Protein AF-A0A1W9PQ58-F1 (afdb_monomer_lite)

Foldseek 3Di:
DDDDDDPDDDPVNVVVVCVVCVVVCVVPVVVVVLVVLVVLLVLLLVLLVVVVVVQLVCCVVPVDGDDPPPDPSVVSHQQWDWDTDDPQFATFIAGRCPRDVSSVCCCVVRVVSGGGDGSDDPDPPD

Structure (mmCIF, N/CA/C/O backbone):
data_AF-A0A1W9PQ58-F1
#
_entry.id   AF-A0A1W9PQ58-F1
#
loop_
_atom_site.group_PDB
_atom_site.id
_atom_site.type_symbol
_atom_site.label_atom_id
_atom_site.label_alt_id
_atom_site.label_comp_id
_atom_site.label_asym_id
_atom_site.label_entity_id
_atom_site.label_seq_id
_atom_site.pdbx_PDB_ins_code
_atom_site.Cartn_x
_atom_site.Cartn_y
_atom_site.Cartn_z
_atom_site.occupancy
_atom_site.B_iso_or_equiv
_atom_site.auth_seq_id
_atom_site.auth_comp_id
_atom_site.auth_asym_id
_atom_site.auth_atom_id
_atom_site.pdbx_PDB_model_num
ATOM 1 N N . MET A 1 1 ? -22.093 44.773 37.644 1.00 52.41 1 MET A N 1
ATOM 2 C CA . MET A 1 1 ? -21.317 43.745 36.914 1.00 52.41 1 MET A CA 1
ATOM 3 C C . MET A 1 1 ? -22.122 42.450 36.959 1.00 52.41 1 MET A C 1
ATOM 5 O O . MET A 1 1 ? -22.360 41.948 38.047 1.00 52.41 1 MET A O 1
ATOM 9 N N . LYS A 1 2 ? -22.674 41.997 35.825 1.00 68.38 2 LYS A N 1
ATOM 10 C CA . LYS A 1 2 ? -23.548 40.812 35.731 1.00 68.38 2 LYS A CA 1
ATOM 11 C C . LYS A 1 2 ? -22.672 39.554 35.810 1.00 68.38 2 LYS A C 1
ATOM 13 O O . LYS A 1 2 ? -21.834 39.357 34.933 1.00 68.38 2 LYS A O 1
ATOM 18 N N . GLY A 1 3 ? -22.828 38.753 36.865 1.00 64.25 3 GLY A N 1
ATOM 19 C CA . GLY A 1 3 ? -22.159 37.457 36.994 1.00 64.25 3 GLY A CA 1
ATOM 20 C C . GLY A 1 3 ? -22.592 36.522 35.864 1.00 64.25 3 GLY A C 1
ATOM 21 O O . GLY A 1 3 ? -23.777 36.447 35.543 1.00 64.25 3 GLY A O 1
ATOM 22 N N . ARG A 1 4 ? -21.627 35.870 35.211 1.00 71.69 4 ARG A N 1
ATOM 23 C CA . ARG A 1 4 ? -21.884 34.841 34.198 1.00 71.69 4 ARG A CA 1
ATOM 24 C C . ARG A 1 4 ? -22.224 33.535 34.912 1.00 71.69 4 ARG A C 1
ATOM 26 O O . ARG A 1 4 ? -21.366 32.973 35.585 1.00 71.69 4 ARG A O 1
ATOM 33 N N . GLU A 1 5 ? -23.450 33.058 34.732 1.00 66.62 5 GLU A N 1
ATOM 34 C CA . GLU A 1 5 ? -23.856 31.705 35.115 1.00 66.62 5 GLU A CA 1
ATOM 35 C C . GLU A 1 5 ? -23.033 30.701 34.293 1.00 66.62 5 GLU A C 1
ATOM 37 O O . GLU A 1 5 ? -23.089 30.685 33.061 1.00 66.62 5 GLU A O 1
ATOM 42 N N . SER A 1 6 ? -22.215 29.902 34.973 1.00 66.12 6 SER A N 1
ATOM 43 C CA . SER A 1 6 ? -21.463 28.807 34.361 1.00 66.12 6 SER A CA 1
ATOM 44 C C . SER A 1 6 ? -22.331 27.560 34.458 1.00 66.12 6 SER A C 1
ATOM 46 O O . SER A 1 6 ? -22.538 27.055 35.558 1.00 66.12 6 SER A O 1
ATOM 48 N N . SER A 1 7 ? -22.860 27.068 33.338 1.00 74.00 7 SER A N 1
ATOM 49 C CA . SER A 1 7 ? -23.559 25.781 33.329 1.00 74.00 7 SER A CA 1
ATOM 50 C C . SER A 1 7 ? -22.526 24.674 33.551 1.00 74.00 7 SER A C 1
ATOM 52 O O . SER A 1 7 ? -21.715 24.383 32.673 1.00 74.00 7 SER A O 1
ATOM 54 N N . ALA A 1 8 ? -22.489 24.133 34.767 1.00 72.44 8 ALA A N 1
ATOM 55 C CA . ALA A 1 8 ? -21.679 22.972 35.100 1.00 72.44 8 ALA A CA 1
ATOM 56 C C . ALA A 1 8 ? -22.423 21.706 34.656 1.00 72.44 8 ALA A C 1
ATOM 58 O O . ALA A 1 8 ? -23.591 21.515 34.995 1.00 72.44 8 ALA A O 1
ATOM 59 N N . PHE A 1 9 ? -21.739 20.859 33.888 1.00 73.69 9 PHE A N 1
ATOM 60 C CA . PHE A 1 9 ? -22.244 19.561 33.441 1.00 73.69 9 PHE A CA 1
ATOM 61 C C . PHE A 1 9 ? -22.531 18.668 34.659 1.00 73.69 9 PHE A C 1
ATOM 63 O O . PHE A 1 9 ? -21.739 18.643 35.607 1.00 73.69 9 PHE A O 1
ATOM 70 N N . SER A 1 10 ? -23.651 17.942 34.663 1.00 89.38 10 SER A N 1
ATOM 71 C CA . SER A 1 10 ? -23.988 17.076 35.796 1.00 89.38 10 SER A CA 1
ATOM 72 C C . SER A 1 10 ? -23.032 15.883 35.874 1.00 89.38 10 SER A C 1
ATOM 74 O O . SER A 1 10 ? -22.676 15.292 34.854 1.00 89.38 10 SER A 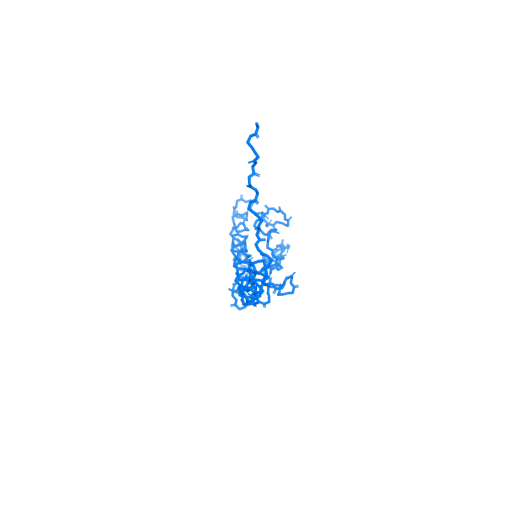O 1
ATOM 76 N N . MET A 1 11 ? -22.666 15.472 37.093 1.00 91.19 11 MET A N 1
ATOM 77 C CA . MET A 1 11 ? -21.847 14.271 37.325 1.00 91.19 11 MET A CA 1
ATOM 78 C C . MET A 1 11 ? -22.451 13.032 36.644 1.00 91.19 11 MET A C 1
ATOM 80 O O . MET A 1 11 ? -21.719 12.205 36.108 1.00 91.19 11 MET A O 1
ATOM 84 N N . ILE A 1 12 ? -23.785 12.921 36.606 1.00 92.06 12 ILE A N 1
ATOM 85 C CA . ILE A 1 12 ? -24.463 11.791 35.955 1.00 92.06 12 ILE A CA 1
ATOM 86 C C . ILE A 1 12 ? -24.354 11.835 34.427 1.00 92.06 12 ILE A C 1
ATOM 88 O O . ILE A 1 12 ? -24.241 10.795 33.784 1.00 92.06 12 ILE A O 1
ATOM 92 N N . GLU A 1 13 ? -24.340 13.032 33.847 1.00 92.19 13 GLU A N 1
ATOM 93 C CA . GLU A 1 13 ? -24.248 13.233 32.402 1.00 92.19 13 GLU A CA 1
ATOM 94 C C . GLU A 1 13 ? -22.841 12.882 31.907 1.00 92.19 13 GLU A C 1
ATOM 96 O O . GLU A 1 13 ? -22.679 12.218 30.885 1.00 92.19 13 GLU A O 1
ATOM 101 N N . LEU A 1 14 ? -21.822 13.208 32.707 1.00 91.19 14 LEU A N 1
ATOM 102 C CA . LEU A 1 14 ? -20.443 12.803 32.449 1.00 91.19 14 LEU A CA 1
ATOM 103 C C . LEU A 1 14 ? -20.278 11.275 32.478 1.00 91.19 14 LEU A C 1
ATOM 105 O O . LEU A 1 14 ? -19.649 10.708 31.586 1.00 91.19 14 LEU A O 1
ATOM 109 N N . ILE A 1 15 ? -20.866 10.603 33.474 1.00 93.12 15 ILE A N 1
ATOM 110 C CA . ILE A 1 15 ? -20.792 9.139 33.605 1.00 93.12 15 ILE A CA 1
ATOM 111 C C . ILE A 1 15 ? -21.517 8.449 32.442 1.00 93.12 15 ILE A C 1
ATOM 113 O O . ILE A 1 15 ? -21.003 7.488 31.870 1.00 93.12 15 ILE A O 1
ATOM 117 N N . PHE A 1 16 ? -22.688 8.946 32.044 1.00 94.38 16 PHE A N 1
ATOM 118 C CA . PHE A 1 16 ? -23.410 8.393 30.900 1.00 94.38 16 PHE A CA 1
ATOM 119 C C . PHE A 1 16 ? -22.610 8.537 29.595 1.00 94.38 16 PHE A C 1
ATOM 121 O O . PHE A 1 16 ? -22.508 7.583 28.821 1.00 94.38 16 PHE A O 1
ATOM 128 N N . MET A 1 17 ? -21.970 9.692 29.391 1.00 93.56 17 MET A N 1
ATOM 129 C CA . MET A 1 17 ? -21.163 9.965 28.202 1.00 93.56 17 MET A CA 1
ATOM 130 C C . MET A 1 17 ? -19.986 8.991 28.066 1.00 93.56 17 MET A C 1
ATOM 132 O O . MET A 1 17 ? -19.772 8.433 26.991 1.00 93.56 17 MET A O 1
ATOM 136 N N . ILE A 1 18 ? -19.241 8.739 29.149 1.00 94.94 18 ILE A N 1
ATOM 137 C CA . ILE A 1 18 ? -18.088 7.825 29.099 1.00 94.94 18 ILE A CA 1
ATOM 138 C C . ILE A 1 18 ? -18.511 6.370 28.875 1.00 94.94 18 ILE A C 1
ATOM 140 O O . ILE A 1 18 ? -17.816 5.643 28.169 1.00 94.94 18 ILE A O 1
ATOM 144 N N . ILE A 1 19 ? -19.658 5.947 29.418 1.00 96.06 19 ILE A N 1
ATOM 145 C CA . ILE A 1 19 ? -20.178 4.589 29.217 1.00 96.06 19 ILE A CA 1
ATOM 146 C C . ILE A 1 19 ? -20.596 4.406 27.757 1.00 96.06 19 ILE A C 1
ATOM 148 O O . ILE A 1 19 ? -20.205 3.428 27.119 1.00 96.06 19 ILE A O 1
ATOM 152 N N . MET A 1 20 ? -21.350 5.360 27.206 1.00 95.12 20 MET A N 1
ATOM 153 C CA . MET A 1 20 ? -21.794 5.294 25.815 1.00 95.12 20 MET A CA 1
ATOM 154 C C . MET A 1 20 ? -20.606 5.329 24.846 1.00 95.12 20 MET A C 1
ATOM 156 O O . MET A 1 20 ? -20.521 4.482 23.956 1.00 95.12 20 MET A O 1
ATOM 160 N N . LEU A 1 21 ? -19.659 6.255 25.042 1.00 95.88 21 LEU A N 1
ATOM 161 C CA . LEU A 1 21 ? -18.437 6.321 24.236 1.00 95.88 21 LEU A CA 1
ATOM 162 C C . LEU A 1 21 ? -17.602 5.043 24.372 1.00 95.88 21 LEU A C 1
ATOM 164 O O . LEU A 1 21 ? -17.059 4.578 23.374 1.00 95.88 21 LEU A O 1
ATOM 168 N N . GLY A 1 22 ? -17.549 4.437 25.561 1.00 96.00 22 GLY A N 1
ATOM 169 C CA . GLY A 1 22 ? -16.863 3.166 25.788 1.00 96.00 22 GLY A CA 1
ATOM 170 C C . GLY A 1 22 ? -17.437 2.021 24.949 1.00 96.00 22 GLY A C 1
ATOM 171 O O . GLY A 1 22 ? -16.686 1.304 24.288 1.00 96.00 22 GLY A O 1
ATOM 172 N N . ILE A 1 23 ? -18.765 1.883 24.911 1.00 95.94 23 ILE A N 1
ATOM 173 C CA . ILE A 1 23 ? -19.434 0.832 24.127 1.00 95.94 23 ILE A CA 1
ATOM 174 C C . ILE A 1 23 ? -19.273 1.092 22.625 1.00 95.94 23 ILE A C 1
ATOM 176 O O . ILE A 1 23 ? -18.929 0.179 21.874 1.00 95.94 23 ILE A O 1
ATOM 180 N N . LEU A 1 24 ? -19.481 2.333 22.175 1.00 96.00 24 LEU A N 1
ATOM 181 C CA . LEU A 1 24 ? -19.337 2.687 20.761 1.00 96.00 24 LEU A CA 1
ATOM 182 C C . LEU A 1 24 ? -17.901 2.478 20.265 1.00 96.00 24 LEU A C 1
ATOM 184 O O . LEU A 1 24 ? -17.701 1.932 19.179 1.00 96.00 24 LEU A O 1
ATOM 188 N N . ALA A 1 25 ? -16.903 2.861 21.065 1.00 94.56 25 ALA A N 1
ATOM 189 C CA . ALA A 1 25 ? -15.495 2.706 20.718 1.00 94.56 25 ALA A CA 1
ATOM 190 C C . ALA A 1 25 ? -15.103 1.232 20.543 1.00 94.56 25 ALA A C 1
ATOM 192 O O . ALA A 1 25 ? -14.395 0.907 19.590 1.00 94.56 25 ALA A O 1
ATOM 193 N N . ALA A 1 26 ? -15.611 0.334 21.395 1.00 95.12 26 ALA A N 1
ATOM 194 C CA . ALA A 1 26 ? -15.308 -1.096 21.319 1.00 95.12 26 ALA A CA 1
ATOM 195 C C . ALA A 1 26 ? -15.691 -1.720 19.964 1.00 95.12 26 ALA A C 1
ATOM 197 O O . ALA A 1 26 ? -14.966 -2.570 19.450 1.00 95.12 26 ALA A O 1
ATOM 198 N N . PHE A 1 27 ? -16.792 -1.273 19.353 1.00 92.06 27 PHE A N 1
ATOM 199 C CA . PHE A 1 27 ? -17.209 -1.744 18.028 1.00 92.06 27 PHE A CA 1
ATOM 200 C C . PHE A 1 27 ? -16.589 -0.945 16.877 1.00 92.06 27 PHE A C 1
ATOM 202 O O . PHE A 1 27 ? -16.294 -1.513 15.824 1.00 92.06 27 PHE A O 1
ATOM 209 N N . ALA A 1 28 ? -16.399 0.365 17.050 1.00 94.06 28 ALA A N 1
ATOM 210 C CA . ALA A 1 28 ? -15.927 1.245 15.984 1.00 94.06 28 ALA A CA 1
ATOM 211 C C . ALA A 1 28 ? -14.429 1.073 15.683 1.00 94.06 28 ALA A C 1
ATOM 213 O O . ALA A 1 28 ? -14.048 1.035 14.515 1.00 94.06 28 ALA A O 1
ATOM 214 N N . ILE A 1 29 ? -13.585 0.932 16.712 1.00 93.31 29 ILE A N 1
ATOM 215 C CA . ILE A 1 29 ? -12.124 0.820 16.563 1.00 93.31 29 ILE A CA 1
ATOM 216 C C . ILE A 1 29 ? -11.703 -0.347 15.651 1.00 93.31 29 ILE A C 1
ATOM 218 O O . ILE A 1 29 ? -10.965 -0.090 14.698 1.00 93.31 29 ILE A O 1
ATOM 222 N N . PRO A 1 30 ? -12.155 -1.603 15.861 1.00 91.88 30 PRO A N 1
ATOM 223 C CA . PRO A 1 30 ? -11.702 -2.718 15.029 1.00 91.88 30 PRO A CA 1
ATOM 224 C C . PRO A 1 30 ? -12.134 -2.564 13.568 1.00 91.88 30 PRO A C 1
ATOM 226 O O . PRO A 1 30 ? -11.352 -2.847 12.663 1.00 91.88 30 PRO A O 1
ATOM 229 N N . LYS A 1 31 ? -13.351 -2.058 13.321 1.00 91.38 31 LYS A N 1
ATOM 230 C CA . LYS A 1 31 ? -13.841 -1.847 11.953 1.00 91.38 31 LYS A CA 1
ATOM 231 C C . LYS A 1 31 ? -13.088 -0.733 11.231 1.00 91.38 31 LYS A C 1
ATOM 233 O O . LYS A 1 31 ? -12.717 -0.911 10.078 1.00 91.38 31 LYS A O 1
ATOM 238 N N . LEU A 1 32 ? -12.830 0.387 11.908 1.00 92.81 32 LEU A N 1
ATOM 239 C CA . LEU A 1 32 ? -12.068 1.497 11.332 1.00 92.81 32 LEU A CA 1
ATOM 240 C C . LEU A 1 32 ? -10.602 1.128 11.082 1.00 92.81 32 LEU A C 1
ATOM 242 O O . LEU A 1 32 ? -10.029 1.615 10.111 1.00 92.81 32 LEU A O 1
ATOM 246 N N . SER A 1 33 ? -10.008 0.270 11.920 1.00 92.19 33 SER A N 1
ATOM 247 C CA . SER A 1 33 ? -8.647 -0.227 11.691 1.00 92.19 33 SER A CA 1
ATOM 248 C C . SER A 1 33 ? -8.572 -1.046 10.408 1.00 92.19 33 SER A C 1
ATOM 250 O O . SER A 1 33 ? -7.789 -0.699 9.535 1.00 92.19 33 SER A O 1
ATOM 252 N N . ALA A 1 34 ? -9.449 -2.044 10.245 1.00 92.44 34 ALA A N 1
ATOM 253 C CA . ALA A 1 34 ? -9.465 -2.880 9.044 1.00 92.44 34 ALA A CA 1
ATOM 254 C C . ALA A 1 34 ? -9.666 -2.045 7.765 1.00 92.44 34 ALA A C 1
ATOM 256 O O . ALA A 1 34 ? -8.894 -2.154 6.822 1.00 92.44 34 ALA A O 1
ATOM 257 N N . THR A 1 35 ? -10.632 -1.116 7.762 1.00 93.94 35 THR A N 1
ATOM 258 C CA . THR A 1 35 ? -10.866 -0.241 6.598 1.00 93.94 35 THR A CA 1
ATOM 259 C C . THR A 1 35 ? -9.692 0.696 6.308 1.00 93.94 35 THR A C 1
ATOM 261 O O . THR A 1 35 ? -9.424 1.021 5.151 1.00 93.94 35 THR A O 1
ATOM 264 N N . ARG A 1 36 ? -8.981 1.160 7.342 1.00 93.88 36 ARG A N 1
ATOM 265 C CA . ARG A 1 36 ? -7.772 1.970 7.160 1.00 93.88 36 ARG A CA 1
ATOM 266 C C . ARG A 1 36 ? -6.649 1.144 6.538 1.00 93.88 36 ARG A C 1
ATOM 268 O O . ARG A 1 36 ? -5.980 1.652 5.641 1.00 93.88 36 ARG A O 1
ATOM 275 N N . ASP A 1 37 ? -6.459 -0.081 7.010 1.00 93.94 37 ASP A N 1
ATOM 276 C CA . ASP A 1 37 ? -5.439 -0.994 6.499 1.00 93.94 37 ASP A CA 1
ATOM 277 C C . ASP A 1 37 ? -5.713 -1.327 5.020 1.00 93.94 37 ASP A C 1
ATOM 279 O O . ASP A 1 37 ? -4.820 -1.163 4.186 1.00 93.94 37 ASP A O 1
ATOM 283 N N . ASP A 1 38 ? -6.968 -1.615 4.656 1.00 93.06 38 ASP A N 1
ATOM 284 C CA . ASP A 1 38 ? -7.392 -1.830 3.263 1.00 93.06 38 ASP A CA 1
ATOM 285 C C . ASP A 1 38 ? -7.117 -0.607 2.365 1.00 93.06 38 ASP A C 1
ATOM 287 O O . ASP A 1 38 ? -6.677 -0.733 1.215 1.00 93.06 38 ASP A O 1
ATOM 291 N N . ALA A 1 39 ? -7.355 0.606 2.878 1.00 94.56 39 ALA A N 1
ATOM 292 C CA . ALA A 1 39 ? -7.107 1.847 2.144 1.00 94.56 39 ALA A CA 1
ATOM 293 C C . ALA A 1 39 ? -5.606 2.121 1.947 1.00 94.56 39 ALA A C 1
ATOM 295 O O . ALA A 1 39 ? -5.188 2.575 0.874 1.00 94.56 39 ALA A O 1
ATOM 296 N N . MET A 1 40 ? -4.787 1.838 2.965 1.00 94.25 40 MET A N 1
ATOM 297 C CA . MET A 1 40 ? -3.328 1.935 2.881 1.00 94.25 40 MET A CA 1
ATOM 298 C C . MET A 1 40 ? -2.774 0.935 1.866 1.00 94.25 40 MET A C 1
ATOM 300 O O . MET A 1 40 ? -2.003 1.329 0.992 1.00 94.25 40 MET A O 1
ATOM 304 N N . LEU A 1 41 ? -3.238 -0.316 1.920 1.00 95.06 41 LEU A N 1
ATOM 305 C CA . LEU A 1 41 ? -2.874 -1.367 0.974 1.00 95.06 41 LEU A CA 1
ATOM 306 C C . LEU A 1 41 ? -3.247 -0.989 -0.465 1.00 95.06 41 LEU A C 1
ATOM 308 O O . LEU A 1 41 ? -2.416 -1.062 -1.367 1.00 95.06 41 LEU A O 1
ATOM 312 N N . SER A 1 42 ? -4.471 -0.499 -0.675 1.00 94.56 42 SER A N 1
ATOM 313 C CA . SER A 1 42 ? -4.935 -0.046 -1.992 1.00 94.56 42 SER A CA 1
ATOM 314 C C . SER A 1 42 ? -4.070 1.089 -2.542 1.00 94.56 42 SER A C 1
ATOM 316 O O . SER A 1 42 ? -3.686 1.070 -3.708 1.00 94.56 42 SER A O 1
ATOM 31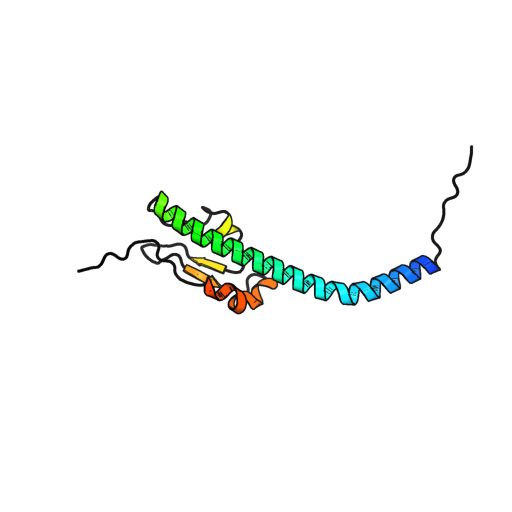8 N N . THR A 1 43 ? -3.723 2.069 -1.702 1.00 94.94 43 THR A N 1
ATOM 319 C CA . THR A 1 43 ? -2.857 3.193 -2.096 1.00 94.94 43 THR A CA 1
ATOM 320 C C . THR A 1 43 ? -1.458 2.713 -2.486 1.00 94.94 43 THR A C 1
ATOM 322 O O . THR A 1 43 ? -0.887 3.203 -3.458 1.00 94.94 43 THR A O 1
ATOM 325 N N . ASP A 1 44 ? -0.913 1.735 -1.763 1.00 95.12 44 ASP A N 1
ATOM 326 C CA . ASP A 1 44 ? 0.392 1.145 -2.064 1.00 95.12 44 ASP A CA 1
ATOM 327 C C . ASP A 1 44 ? 0.397 0.440 -3.430 1.00 95.12 44 ASP A C 1
ATOM 329 O O . ASP A 1 44 ? 1.295 0.660 -4.242 1.00 95.12 44 ASP A O 1
ATOM 333 N N . ILE A 1 45 ? -0.661 -0.322 -3.731 1.00 94.94 45 ILE A N 1
ATOM 334 C CA . ILE A 1 45 ? -0.868 -0.972 -5.035 1.00 94.94 45 ILE A CA 1
ATOM 335 C C . ILE A 1 45 ? -0.939 0.071 -6.161 1.00 94.94 45 ILE A C 1
ATOM 337 O O . ILE A 1 45 ? -0.288 -0.095 -7.193 1.00 94.94 45 ILE A O 1
ATOM 341 N N . TRP A 1 46 ? -1.666 1.174 -5.962 1.00 94.88 46 TRP A N 1
ATOM 342 C CA . TRP A 1 46 ? -1.738 2.273 -6.936 1.00 94.88 46 TRP A CA 1
ATOM 343 C C . TRP A 1 46 ? -0.384 2.955 -7.169 1.00 94.88 46 TRP A C 1
ATOM 345 O O . TRP A 1 46 ? -0.008 3.222 -8.316 1.00 94.88 46 TRP A O 1
ATOM 355 N N . ASN A 1 47 ? 0.379 3.198 -6.101 1.00 95.38 47 ASN A N 1
ATOM 356 C CA . ASN A 1 47 ? 1.735 3.737 -6.205 1.00 95.38 47 ASN A CA 1
ATOM 357 C C . ASN A 1 47 ? 2.661 2.773 -6.958 1.00 95.38 47 ASN A C 1
ATOM 359 O O . ASN A 1 47 ? 3.493 3.221 -7.746 1.00 95.38 47 ASN A O 1
ATOM 363 N N . MET A 1 48 ? 2.489 1.462 -6.764 1.00 94.94 48 MET A N 1
ATOM 364 C CA . MET A 1 48 ? 3.255 0.436 -7.470 1.00 94.94 48 MET A CA 1
ATOM 365 C C . MET A 1 48 ? 2.905 0.371 -8.963 1.00 94.94 48 MET A C 1
ATOM 367 O O . MET A 1 48 ? 3.807 0.298 -9.796 1.00 94.94 48 MET A O 1
ATOM 371 N N . ALA A 1 49 ? 1.624 0.463 -9.326 1.00 93.94 49 ALA A N 1
ATOM 372 C CA . ALA A 1 49 ? 1.203 0.549 -10.726 1.00 93.94 49 ALA A CA 1
ATOM 373 C C . ALA A 1 49 ? 1.810 1.785 -11.415 1.00 93.94 49 ALA A C 1
ATOM 375 O O . ALA A 1 49 ? 2.462 1.663 -12.451 1.00 93.94 49 ALA A O 1
ATOM 376 N N . THR A 1 50 ? 1.709 2.949 -10.766 1.00 95.38 50 THR A N 1
ATOM 377 C CA . THR A 1 50 ? 2.328 4.198 -11.245 1.00 95.38 50 THR A CA 1
ATOM 378 C C . THR A 1 50 ? 3.851 4.068 -11.351 1.00 95.38 50 THR A C 1
ATOM 380 O O . THR A 1 50 ? 4.457 4.524 -12.310 1.00 95.38 50 THR A O 1
ATOM 383 N N . CYS A 1 51 ? 4.493 3.397 -10.394 1.00 94.44 51 CYS A N 1
ATOM 384 C CA . CYS A 1 51 ? 5.930 3.130 -10.408 1.00 94.44 51 CYS A CA 1
ATOM 385 C C . CYS A 1 51 ? 6.369 2.309 -11.636 1.00 94.44 51 CYS A C 1
ATOM 387 O O . CYS A 1 51 ? 7.410 2.596 -12.228 1.00 94.44 51 CYS A O 1
ATOM 389 N N . ILE A 1 52 ? 5.581 1.309 -12.041 1.00 91.88 52 ILE A N 1
ATOM 390 C CA . ILE A 1 52 ? 5.857 0.508 -13.244 1.00 91.88 52 ILE A CA 1
ATOM 391 C C . ILE A 1 52 ? 5.718 1.371 -14.507 1.00 91.88 52 ILE A C 1
ATOM 393 O O . ILE A 1 52 ? 6.558 1.280 -15.406 1.00 91.88 52 ILE A O 1
ATOM 397 N N . GLU A 1 53 ? 4.698 2.229 -14.569 1.00 92.31 53 GLU A N 1
ATOM 398 C CA . GLU A 1 53 ? 4.511 3.186 -15.667 1.00 92.31 53 GLU A CA 1
ATOM 399 C C . GLU A 1 53 ? 5.662 4.197 -15.743 1.00 92.31 53 GLU A C 1
ATOM 401 O O . GLU A 1 53 ? 6.221 4.412 -16.820 1.00 92.31 53 GLU A O 1
ATOM 406 N N . ASP A 1 54 ? 6.088 4.742 -14.600 1.00 91.88 54 ASP A N 1
ATOM 407 C CA . ASP A 1 54 ? 7.247 5.629 -14.484 1.00 91.88 54 ASP A CA 1
ATOM 408 C C . ASP A 1 54 ? 8.522 4.933 -14.982 1.00 91.88 54 ASP A C 1
ATOM 410 O O . ASP A 1 54 ? 9.308 5.533 -15.715 1.00 91.88 54 ASP A O 1
ATOM 414 N N . ALA A 1 55 ? 8.727 3.656 -14.639 1.00 90.19 55 ALA A N 1
ATOM 415 C CA . ALA A 1 55 ? 9.877 2.879 -15.100 1.00 90.19 55 ALA A CA 1
ATOM 416 C C . ALA A 1 55 ? 9.869 2.675 -16.627 1.00 90.19 55 ALA A C 1
ATOM 418 O O . ALA A 1 55 ? 10.908 2.826 -17.279 1.00 90.19 55 ALA A O 1
ATOM 419 N N . ALA A 1 56 ? 8.702 2.392 -17.214 1.00 89.19 56 ALA A N 1
ATOM 420 C CA . ALA A 1 56 ? 8.539 2.265 -18.663 1.00 89.19 56 ALA A CA 1
ATOM 421 C C . ALA A 1 56 ? 8.758 3.608 -19.389 1.00 89.19 56 ALA A C 1
ATOM 423 O O . ALA A 1 56 ? 9.471 3.679 -20.398 1.00 89.19 56 ALA A O 1
ATOM 424 N N . ALA A 1 57 ? 8.186 4.691 -18.859 1.00 89.75 57 ALA A N 1
ATOM 425 C CA . ALA A 1 57 ? 8.359 6.044 -19.378 1.00 89.75 57 ALA A CA 1
ATOM 426 C C . ALA A 1 57 ? 9.824 6.500 -19.281 1.00 89.75 57 ALA A C 1
ATOM 428 O O . ALA A 1 57 ? 10.365 7.086 -20.218 1.00 89.75 57 ALA A O 1
ATOM 429 N N . TRP A 1 58 ? 10.508 6.175 -18.181 1.00 90.31 58 TRP A N 1
ATOM 430 C CA . TRP A 1 58 ? 11.921 6.495 -17.994 1.00 90.31 58 TRP A CA 1
ATOM 431 C C . TRP A 1 58 ? 12.803 5.807 -19.033 1.00 90.31 58 TRP A C 1
ATOM 433 O O . TRP A 1 58 ? 13.645 6.454 -19.661 1.00 90.31 58 TRP A O 1
ATOM 443 N N . TYR A 1 59 ? 12.568 4.513 -19.257 1.00 87.00 59 TYR A N 1
ATOM 444 C CA . TYR A 1 59 ? 13.325 3.738 -20.228 1.00 87.00 59 TYR A CA 1
ATOM 445 C C . TYR A 1 59 ? 13.111 4.241 -21.662 1.00 87.00 59 TYR A C 1
ATOM 447 O O . TYR A 1 59 ? 14.071 4.364 -22.421 1.00 87.00 59 TYR A O 1
ATOM 455 N N . THR A 1 60 ? 11.878 4.590 -22.035 1.00 87.38 60 THR A N 1
ATOM 456 C CA . THR A 1 60 ? 11.578 5.117 -23.379 1.00 87.38 60 THR A CA 1
ATOM 457 C C . THR A 1 60 ? 12.117 6.530 -23.599 1.00 87.38 60 THR A C 1
ATOM 459 O O . THR A 1 60 ? 12.585 6.832 -24.695 1.00 87.38 60 THR A O 1
ATOM 462 N N . ALA A 1 61 ? 12.118 7.382 -22.570 1.00 88.94 61 ALA A N 1
ATOM 463 C CA . ALA A 1 61 ? 12.600 8.758 -22.679 1.00 88.94 61 ALA A CA 1
ATOM 464 C C . ALA A 1 61 ? 14.133 8.885 -22.627 1.00 88.94 61 ALA A C 1
ATOM 466 O O . ALA A 1 61 ? 14.695 9.757 -23.288 1.00 88.94 61 ALA A O 1
ATOM 467 N N . ARG A 1 62 ? 14.818 8.055 -21.825 1.00 87.06 62 ARG A N 1
ATOM 468 C CA . ARG A 1 62 ? 16.271 8.173 -21.578 1.00 87.06 62 ARG A CA 1
ATOM 469 C C . ARG A 1 62 ? 17.106 7.022 -22.136 1.00 87.06 62 ARG A C 1
ATOM 471 O O . ARG A 1 62 ? 18.322 7.154 -22.224 1.00 87.06 62 ARG A O 1
ATOM 478 N N . GLY A 1 63 ? 16.494 5.890 -22.483 1.00 83.88 63 GLY A N 1
ATOM 479 C CA . GLY A 1 63 ? 17.204 4.678 -22.917 1.00 83.88 63 GLY A CA 1
ATOM 480 C C . GLY A 1 63 ? 17.965 3.951 -21.798 1.00 83.88 63 GLY A C 1
ATOM 481 O O . GLY A 1 63 ? 18.652 2.959 -22.059 1.00 83.88 63 GLY A O 1
ATOM 482 N N . THR A 1 64 ? 17.850 4.433 -20.560 1.00 84.56 64 THR A N 1
ATOM 483 C CA . THR A 1 64 ? 18.480 3.873 -19.361 1.00 84.56 64 THR A CA 1
ATOM 484 C C . THR A 1 64 ? 17.434 3.270 -18.440 1.00 84.56 64 THR A C 1
ATOM 486 O O . THR A 1 64 ? 16.290 3.717 -18.400 1.00 84.56 64 THR A O 1
ATOM 489 N N . ASP A 1 65 ? 17.843 2.282 -17.660 1.00 86.00 65 ASP A N 1
ATOM 490 C CA . ASP A 1 65 ? 17.011 1.682 -16.628 1.00 86.00 65 ASP A CA 1
ATOM 491 C C . ASP A 1 65 ? 16.752 2.674 -15.470 1.00 86.00 65 ASP A C 1
ATOM 493 O O . ASP A 1 65 ? 17.598 3.513 -15.152 1.00 86.0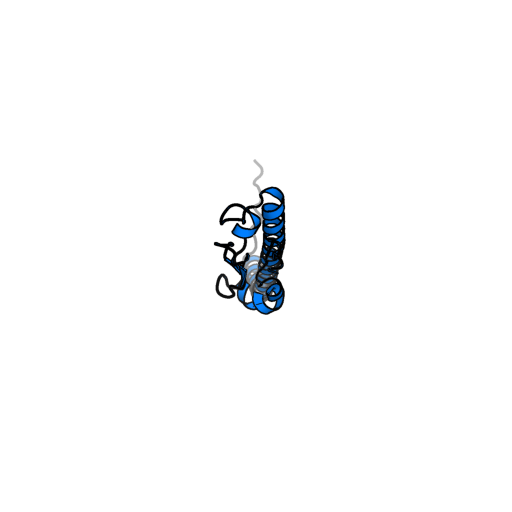0 65 ASP A O 1
ATOM 497 N N . LEU A 1 66 ? 15.564 2.601 -14.863 1.00 87.88 66 LEU A N 1
ATOM 498 C CA . LEU A 1 66 ? 15.216 3.384 -13.672 1.00 87.88 66 LEU A CA 1
ATOM 499 C C . LEU A 1 66 ? 16.085 2.927 -12.488 1.00 87.88 66 LEU A C 1
ATOM 501 O O . LEU A 1 66 ? 16.272 1.722 -12.311 1.00 87.88 66 LEU A O 1
ATOM 505 N N . SER A 1 67 ? 16.582 3.859 -11.672 1.00 87.69 67 SER A N 1
ATOM 506 C CA . SER A 1 67 ? 17.340 3.557 -10.453 1.00 87.69 67 SER A CA 1
ATOM 507 C C . SER A 1 67 ? 16.574 3.938 -9.184 1.00 87.69 67 SER A C 1
ATOM 509 O O . SER A 1 67 ? 15.581 4.670 -9.201 1.00 87.69 67 SER A O 1
ATOM 511 N N . ALA A 1 68 ? 17.045 3.422 -8.047 1.00 85.94 68 ALA A N 1
ATOM 512 C CA . ALA A 1 68 ? 16.473 3.735 -6.745 1.00 85.94 68 ALA A CA 1
ATOM 513 C C . ALA A 1 68 ? 16.522 5.246 -6.468 1.00 85.94 68 ALA A C 1
ATOM 515 O O . ALA A 1 68 ? 17.594 5.845 -6.447 1.00 85.94 68 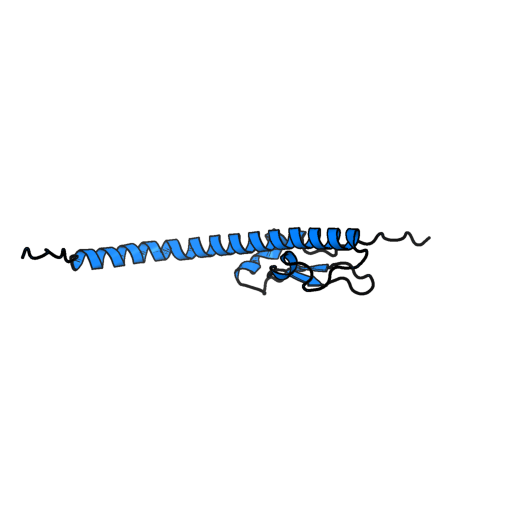ALA A O 1
ATOM 516 N N . GLY A 1 69 ? 15.354 5.844 -6.220 1.00 85.38 69 GLY A N 1
ATOM 517 C CA . GLY A 1 69 ? 15.210 7.269 -5.904 1.00 85.38 69 GLY A CA 1
ATOM 518 C C . GLY A 1 69 ? 14.820 8.166 -7.083 1.00 85.38 69 GLY A C 1
ATOM 519 O O . GLY A 1 69 ? 14.445 9.313 -6.846 1.00 85.38 69 GLY A O 1
ATOM 520 N N . ASP A 1 70 ? 14.823 7.653 -8.317 1.00 87.94 70 ASP A N 1
ATOM 521 C CA . ASP A 1 70 ? 14.456 8.440 -9.505 1.00 87.94 70 ASP A CA 1
ATOM 522 C C . ASP A 1 70 ? 12.946 8.712 -9.609 1.00 87.94 70 ASP A C 1
ATOM 524 O O . ASP A 1 70 ? 12.526 9.700 -10.215 1.00 87.94 70 ASP A O 1
ATOM 528 N N . SER A 1 71 ? 12.116 7.869 -8.993 1.00 89.44 71 SER A N 1
ATOM 529 C CA . SER A 1 71 ? 10.660 8.015 -8.978 1.00 89.44 71 SER A CA 1
ATOM 530 C C . SER A 1 71 ? 10.115 8.092 -7.552 1.00 89.44 71 SER A C 1
ATOM 532 O O . SER A 1 71 ? 10.413 7.286 -6.664 1.00 89.44 71 SER A O 1
ATOM 534 N N . LYS A 1 72 ? 9.259 9.093 -7.329 1.00 91.81 72 LYS A N 1
ATOM 535 C CA . LYS A 1 72 ? 8.574 9.286 -6.043 1.00 91.81 72 LYS A CA 1
ATOM 536 C C . LYS A 1 72 ? 7.587 8.153 -5.773 1.00 91.81 72 LYS A C 1
ATOM 538 O O . LYS A 1 72 ? 7.501 7.691 -4.640 1.00 91.81 72 LYS A O 1
ATOM 543 N N . SER A 1 73 ? 6.913 7.687 -6.824 1.00 91.69 73 SER A N 1
ATOM 544 C CA . SER A 1 73 ? 5.947 6.592 -6.793 1.00 91.69 73 SER A CA 1
ATOM 545 C C . SER A 1 73 ? 6.594 5.301 -6.289 1.00 91.69 73 SER A C 1
ATOM 547 O O . SER A 1 73 ? 6.097 4.718 -5.335 1.00 91.69 73 SER A O 1
ATOM 549 N N . CYS A 1 74 ? 7.763 4.909 -6.819 1.00 91.31 74 CYS A N 1
ATOM 550 C CA . CYS A 1 74 ? 8.456 3.690 -6.375 1.00 91.31 74 CYS A CA 1
ATOM 551 C C . CYS A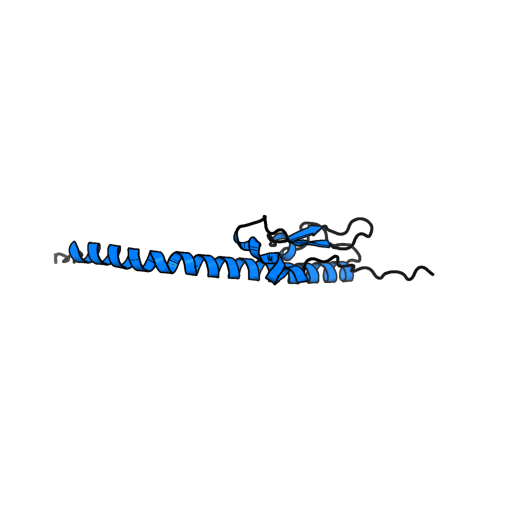 1 74 ? 8.996 3.785 -4.940 1.00 91.31 74 CYS A C 1
ATOM 553 O O . CYS A 1 74 ? 9.063 2.779 -4.244 1.00 91.31 74 CYS A O 1
ATOM 555 N N . ASN A 1 75 ? 9.384 4.977 -4.476 1.00 92.00 75 ASN A N 1
ATOM 556 C CA . ASN A 1 75 ? 9.883 5.169 -3.107 1.00 92.00 75 ASN A CA 1
ATOM 557 C C . ASN A 1 75 ? 8.751 5.188 -2.056 1.00 92.00 75 ASN A C 1
ATOM 559 O O . ASN A 1 75 ? 8.957 4.872 -0.880 1.00 92.00 75 ASN A O 1
ATOM 563 N N . ALA A 1 76 ? 7.540 5.566 -2.470 1.00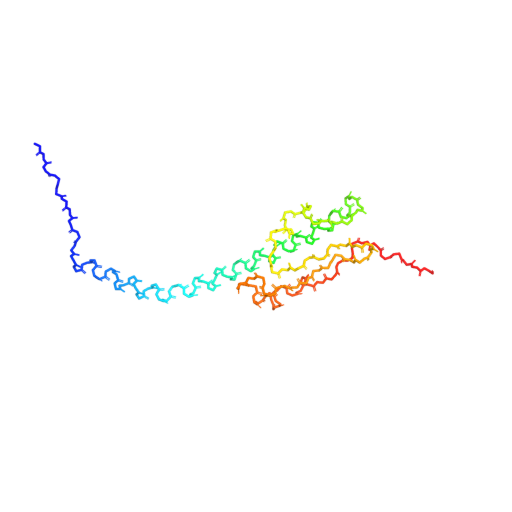 91.19 76 ALA A N 1
ATOM 564 C CA . ALA A 1 76 ? 6.368 5.565 -1.601 1.00 91.19 76 ALA A CA 1
ATOM 565 C C . ALA A 1 76 ? 5.875 4.146 -1.268 1.00 91.19 76 ALA A C 1
ATOM 567 O O . ALA A 1 76 ? 5.227 3.969 -0.238 1.00 91.19 76 ALA A O 1
ATOM 568 N N . VAL A 1 77 ? 6.212 3.159 -2.103 1.00 93.31 77 VAL A N 1
ATOM 569 C CA . VAL A 1 77 ? 5.776 1.768 -1.964 1.00 93.31 77 VAL A CA 1
ATOM 570 C C . VAL A 1 77 ? 6.438 1.082 -0.763 1.00 93.31 77 VAL A C 1
ATOM 572 O O . VAL A 1 77 ? 7.640 1.232 -0.522 1.00 93.31 77 VAL A O 1
ATOM 575 N N . LYS A 1 78 ? 5.648 0.322 0.004 1.00 92.19 78 LYS A N 1
ATOM 576 C CA . LYS A 1 78 ? 6.083 -0.449 1.180 1.00 92.19 78 LYS A CA 1
ATOM 577 C C . LYS A 1 78 ? 5.830 -1.943 1.041 1.00 92.19 78 LYS A C 1
ATOM 579 O O . LYS A 1 78 ? 6.676 -2.719 1.474 1.00 92.19 78 LYS A O 1
ATOM 584 N N . CYS A 1 79 ? 4.720 -2.355 0.430 1.00 94.44 79 CYS A N 1
ATOM 585 C CA . CYS A 1 79 ? 4.339 -3.765 0.343 1.00 94.44 79 CYS A CA 1
ATOM 586 C C . CYS A 1 79 ? 5.005 -4.509 -0.823 1.00 94.44 79 CYS A C 1
ATOM 588 O O . CYS A 1 79 ? 4.695 -5.678 -1.052 1.00 94.44 79 CYS A O 1
ATOM 590 N N . TYR A 1 80 ? 5.929 -3.871 -1.548 1.00 94.12 80 TYR A N 1
ATOM 591 C CA . TYR A 1 80 ? 6.691 -4.491 -2.627 1.00 94.12 80 TYR A CA 1
ATOM 592 C C . TYR A 1 80 ? 8.190 -4.230 -2.487 1.00 94.12 80 TYR A C 1
ATOM 594 O O . TYR A 1 80 ? 8.627 -3.133 -2.143 1.00 94.12 80 TYR A O 1
ATOM 602 N N . ASN A 1 81 ? 8.981 -5.240 -2.830 1.00 92.69 81 ASN A N 1
ATOM 603 C CA . ASN A 1 81 ? 10.413 -5.129 -3.038 1.00 92.69 81 ASN A CA 1
ATOM 604 C C . ASN A 1 81 ? 10.684 -4.902 -4.525 1.00 92.69 81 ASN A C 1
ATOM 606 O O . ASN A 1 81 ? 10.303 -5.713 -5.373 1.00 92.69 81 ASN A O 1
ATOM 610 N N . ILE A 1 82 ? 11.375 -3.807 -4.826 1.00 91.94 82 ILE A N 1
ATOM 611 C CA . ILE A 1 82 ? 11.742 -3.429 -6.187 1.00 91.94 82 ILE A CA 1
ATOM 612 C C . ILE A 1 82 ? 13.216 -3.751 -6.396 1.00 91.94 82 ILE A C 1
ATOM 614 O O . ILE A 1 82 ? 14.089 -3.218 -5.712 1.00 91.94 82 ILE A O 1
ATOM 618 N N . THR A 1 83 ? 13.495 -4.606 -7.373 1.00 90.75 83 THR A N 1
ATOM 619 C CA . THR A 1 83 ? 14.847 -4.846 -7.873 1.00 90.75 83 THR A CA 1
ATOM 620 C C . THR A 1 83 ? 14.998 -4.117 -9.197 1.00 90.75 83 THR A C 1
ATOM 622 O O . THR A 1 83 ? 14.421 -4.504 -10.217 1.00 90.75 83 THR A O 1
ATOM 625 N N . TYR A 1 84 ? 15.763 -3.031 -9.162 1.00 87.25 84 TYR A N 1
ATOM 626 C CA . TYR A 1 84 ? 16.073 -2.235 -10.341 1.00 87.25 84 TYR A CA 1
ATOM 627 C C . TYR A 1 84 ? 16.964 -3.028 -11.305 1.00 87.25 84 TYR A C 1
ATOM 629 O O . TYR A 1 84 ? 17.787 -3.848 -10.891 1.00 87.25 84 TYR A O 1
ATOM 637 N N . SER A 1 85 ? 16.772 -2.792 -12.602 1.00 81.38 85 SER A N 1
ATOM 638 C CA . SER A 1 85 ? 17.456 -3.531 -13.665 1.00 81.38 85 SER A CA 1
ATOM 639 C C . SER A 1 85 ? 18.967 -3.308 -13.596 1.00 81.38 85 SER A C 1
ATOM 641 O O . SER A 1 85 ? 19.458 -2.182 -13.674 1.00 81.38 85 SER A O 1
ATOM 643 N N . THR A 1 86 ? 19.716 -4.400 -13.442 1.00 68.44 86 THR A N 1
ATOM 644 C CA . THR A 1 86 ? 21.180 -4.408 -13.494 1.00 68.44 86 THR A CA 1
ATOM 645 C C . THR A 1 86 ? 21.616 -5.318 -14.634 1.00 68.44 86 THR A C 1
ATOM 647 O O . THR A 1 86 ? 21.232 -6.483 -14.709 1.00 68.44 86 THR A O 1
ATOM 650 N N . GLY A 1 87 ? 22.382 -4.774 -15.583 1.00 63.38 87 GLY A N 1
ATOM 651 C CA . GLY A 1 87 ? 23.067 -5.573 -16.606 1.00 63.38 87 GLY A CA 1
ATOM 652 C C . GLY A 1 87 ? 22.179 -6.431 -17.522 1.00 63.38 87 GLY A C 1
ATOM 653 O O . GLY A 1 87 ? 22.682 -7.388 -18.099 1.00 63.38 87 GLY A O 1
ATOM 654 N N . GLY A 1 88 ? 20.888 -6.113 -17.678 1.00 65.00 88 GLY A N 1
ATOM 655 C CA . GLY A 1 88 ? 19.957 -6.863 -18.535 1.00 65.00 88 GLY A CA 1
ATOM 656 C C . GLY A 1 88 ? 18.947 -7.745 -17.794 1.00 65.00 88 GLY A C 1
ATOM 657 O O . GLY A 1 88 ? 18.055 -8.291 -18.442 1.00 65.00 88 GLY A O 1
ATOM 658 N N . ALA A 1 89 ? 19.025 -7.847 -16.464 1.00 70.19 89 ALA A N 1
ATOM 659 C CA . ALA A 1 89 ? 17.922 -8.359 -15.653 1.00 70.19 89 ALA A CA 1
ATOM 660 C C . ALA A 1 89 ? 16.783 -7.324 -15.639 1.00 70.19 89 ALA A C 1
ATOM 662 O O . ALA A 1 89 ? 17.032 -6.160 -15.353 1.00 70.19 89 ALA A O 1
ATOM 663 N N . GLY A 1 90 ? 15.551 -7.710 -15.982 1.00 81.06 90 GLY A N 1
ATOM 664 C CA . GLY A 1 90 ? 14.415 -6.781 -16.031 1.00 81.06 90 GLY A CA 1
ATOM 665 C C . GLY A 1 90 ? 14.072 -6.157 -14.674 1.00 81.06 90 GLY A C 1
ATOM 666 O O . GLY A 1 90 ? 14.455 -6.667 -13.621 1.00 81.06 90 GLY A O 1
ATOM 667 N N . PHE A 1 91 ? 13.302 -5.070 -14.703 1.00 89.31 91 PHE A N 1
ATOM 668 C CA . PHE A 1 91 ? 12.744 -4.435 -13.511 1.00 89.31 91 PHE A CA 1
ATOM 669 C C . PHE A 1 91 ? 11.842 -5.434 -12.785 1.00 89.31 91 PHE A C 1
ATOM 671 O O . PHE A 1 91 ? 10.795 -5.811 -13.304 1.00 89.31 91 PHE A O 1
ATOM 678 N N . THR A 1 92 ? 12.267 -5.919 -11.622 1.00 91.19 92 THR A N 1
ATOM 679 C CA . THR A 1 92 ? 11.579 -7.013 -10.931 1.00 91.19 92 THR A CA 1
ATOM 680 C C . THR A 1 92 ? 10.865 -6.501 -9.701 1.00 91.19 92 THR A C 1
ATOM 682 O O . THR A 1 92 ? 11.464 -5.857 -8.843 1.00 91.19 92 THR A O 1
ATOM 685 N N . VAL A 1 93 ? 9.583 -6.824 -9.622 1.00 93.25 93 VAL A N 1
ATOM 686 C CA . VAL A 1 93 ? 8.710 -6.488 -8.506 1.00 93.25 93 VAL A CA 1
ATOM 687 C C . VAL A 1 93 ? 8.360 -7.784 -7.794 1.00 93.25 93 VAL A C 1
ATOM 689 O O . VAL A 1 93 ? 7.907 -8.736 -8.427 1.00 93.25 93 VAL A O 1
ATOM 692 N N . ALA A 1 94 ? 8.569 -7.825 -6.485 1.00 93.88 94 ALA A N 1
ATOM 693 C CA . ALA A 1 94 ? 8.145 -8.925 -5.630 1.00 93.88 94 ALA A CA 1
ATOM 694 C C . ALA A 1 94 ? 7.281 -8.378 -4.494 1.00 93.88 94 ALA A C 1
ATOM 696 O O . ALA A 1 94 ? 7.535 -7.279 -4.006 1.00 93.88 94 ALA A O 1
ATOM 697 N N . THR A 1 95 ? 6.275 -9.126 -4.055 1.00 94.62 95 THR A N 1
ATOM 698 C CA . THR A 1 95 ? 5.505 -8.769 -2.861 1.00 94.62 95 THR A CA 1
ATOM 699 C C . THR A 1 95 ? 6.372 -8.881 -1.603 1.00 94.62 95 THR A C 1
ATOM 701 O O . THR A 1 95 ? 7.272 -9.717 -1.504 1.00 94.62 95 THR A O 1
ATOM 704 N N . ASN A 1 96 ? 6.113 -8.016 -0.626 1.00 93.56 96 ASN A N 1
ATOM 705 C CA . ASN A 1 96 ? 6.726 -8.035 0.696 1.00 93.56 96 ASN A CA 1
ATOM 706 C C . ASN A 1 96 ? 5.623 -7.973 1.768 1.00 93.56 96 ASN A C 1
ATOM 708 O O . ASN A 1 96 ? 5.345 -6.900 2.312 1.00 93.56 96 ASN A O 1
ATOM 712 N N . PRO A 1 97 ? 4.979 -9.114 2.079 1.00 90.19 97 PRO A N 1
ATOM 713 C CA . PRO A 1 97 ? 3.863 -9.153 3.024 1.00 90.19 97 PRO A CA 1
ATOM 714 C C . PRO A 1 97 ? 4.280 -8.839 4.470 1.00 90.19 97 PRO A C 1
ATOM 716 O O . PRO A 1 97 ? 3.432 -8.538 5.302 1.00 90.19 97 PRO A O 1
ATOM 719 N N . SER A 1 98 ? 5.581 -8.870 4.773 1.00 89.81 98 SER A N 1
ATOM 720 C CA . SER A 1 98 ? 6.128 -8.620 6.112 1.00 89.81 98 SER A CA 1
ATOM 721 C C . SER A 1 98 ? 6.552 -7.166 6.347 1.00 89.81 98 SER A C 1
ATOM 723 O O . SER A 1 98 ? 7.029 -6.845 7.435 1.00 89.81 98 SER A O 1
ATOM 725 N N . ALA A 1 99 ? 6.426 -6.282 5.351 1.00 89.38 99 ALA A N 1
ATOM 726 C CA . ALA A 1 99 ? 6.892 -4.897 5.458 1.00 89.38 99 ALA A CA 1
ATOM 727 C C . ALA A 1 99 ? 6.079 -4.057 6.458 1.00 89.38 99 ALA A C 1
ATOM 729 O O . ALA A 1 99 ? 6.635 -3.212 7.160 1.00 89.38 99 ALA A O 1
ATOM 730 N N . ALA A 1 100 ? 4.766 -4.284 6.520 1.00 88.25 100 ALA A N 1
ATOM 731 C CA . ALA A 1 100 ? 3.848 -3.638 7.451 1.00 88.25 100 ALA A CA 1
ATOM 732 C C . ALA A 1 100 ? 2.647 -4.550 7.731 1.00 88.25 100 ALA A C 1
ATOM 734 O O . ALA A 1 100 ? 2.345 -5.444 6.945 1.00 88.25 100 ALA A O 1
ATOM 735 N N . THR A 1 101 ? 1.925 -4.295 8.824 1.00 89.38 101 THR A N 1
ATOM 736 C CA . THR A 1 101 ? 0.746 -5.088 9.219 1.00 89.38 101 THR A CA 1
ATOM 737 C C . THR A 1 101 ? -0.363 -5.098 8.169 1.00 89.38 101 THR A C 1
ATOM 739 O O . THR A 1 101 ? -1.031 -6.111 8.033 1.00 89.38 101 THR A O 1
ATOM 742 N N . PHE A 1 102 ? -0.527 -4.020 7.397 1.00 91.69 102 PHE A N 1
ATOM 743 C CA . PHE A 1 102 ? -1.525 -3.936 6.322 1.00 91.69 102 PHE A CA 1
ATOM 744 C C . PHE A 1 102 ? -1.084 -4.609 5.009 1.00 91.69 102 PHE A C 1
ATOM 746 O O . PHE A 1 102 ? -1.865 -4.677 4.068 1.00 91.69 102 PHE A O 1
ATOM 753 N N . CYS A 1 103 ? 0.162 -5.092 4.911 1.00 93.94 103 CYS A N 1
ATOM 754 C CA . CYS A 1 103 ? 0.670 -5.759 3.708 1.00 93.94 103 CYS A CA 1
ATOM 755 C C . CYS A 1 103 ? 0.392 -7.270 3.689 1.00 93.94 103 CYS A C 1
ATOM 757 O O . CYS A 1 103 ? 0.733 -7.915 2.701 1.00 93.94 103 CYS A O 1
ATOM 759 N N . SER A 1 104 ? -0.205 -7.852 4.736 1.00 92.19 104 SER A N 1
ATOM 760 C CA . SER A 1 104 ? -0.421 -9.305 4.848 1.00 92.19 104 SER A CA 1
ATOM 761 C C . SER A 1 104 ? -1.146 -9.903 3.644 1.00 92.19 104 SER A C 1
ATOM 763 O O . SER A 1 104 ? -0.796 -10.990 3.192 1.00 92.19 104 SER A O 1
ATOM 765 N N . ASP A 1 105 ? -2.111 -9.165 3.099 1.00 91.69 105 ASP A N 1
ATOM 766 C CA . ASP A 1 105 ? -2.990 -9.627 2.026 1.00 91.69 105 ASP A CA 1
ATOM 767 C C . ASP A 1 105 ? -2.520 -9.203 0.626 1.00 91.69 105 ASP A C 1
ATOM 769 O O . ASP A 1 105 ? -3.217 -9.449 -0.360 1.00 91.69 105 ASP A O 1
ATOM 773 N N . ILE A 1 106 ? -1.325 -8.601 0.505 1.00 93.81 106 ILE A N 1
ATOM 774 C CA . ILE A 1 106 ? -0.820 -8.050 -0.763 1.00 93.81 106 ILE A CA 1
ATOM 775 C C . ILE A 1 106 ? -0.744 -9.092 -1.882 1.00 93.81 106 ILE A C 1
ATOM 777 O O . ILE A 1 106 ? -0.977 -8.753 -3.037 1.00 93.81 106 ILE A O 1
ATOM 781 N N . ASP A 1 107 ? -0.455 -10.354 -1.570 1.00 92.56 107 ASP A N 1
ATOM 782 C CA . ASP A 1 107 ? -0.375 -11.415 -2.579 1.00 92.56 107 ASP A CA 1
ATOM 783 C C . ASP A 1 107 ? -1.735 -11.652 -3.257 1.00 92.56 107 ASP A C 1
ATOM 785 O O . ASP A 1 107 ? -1.828 -11.721 -4.482 1.00 92.56 107 ASP A O 1
ATOM 789 N N . SER A 1 108 ? -2.811 -11.629 -2.468 1.00 92.12 108 SER A N 1
ATOM 790 C CA . SER A 1 108 ? -4.183 -11.853 -2.929 1.00 92.12 108 SER A CA 1
ATOM 791 C C . SER A 1 108 ? -4.728 -10.698 -3.772 1.00 92.12 108 SER A C 1
ATOM 793 O O . SER A 1 108 ? -5.437 -10.930 -4.750 1.00 92.12 108 SER A O 1
ATOM 795 N N . VAL A 1 109 ? -4.425 -9.448 -3.401 1.00 91.06 109 VAL A N 1
ATOM 796 C CA . VAL A 1 109 ? -4.995 -8.256 -4.066 1.00 91.06 109 VAL A CA 1
ATOM 797 C C . VAL A 1 109 ? -4.053 -7.612 -5.086 1.00 91.06 109 VAL A C 1
ATOM 799 O O . VAL A 1 109 ? -4.498 -7.044 -6.082 1.00 91.06 109 VAL A O 1
ATOM 802 N N . GLY A 1 110 ? -2.745 -7.710 -4.861 1.00 91.06 110 GLY A N 1
ATOM 803 C CA . GLY A 1 110 ? -1.690 -7.000 -5.583 1.00 91.06 110 GLY A CA 1
ATOM 804 C C . GLY A 1 110 ? -0.633 -7.911 -6.212 1.00 91.06 110 GLY A C 1
ATOM 805 O O . GLY A 1 110 ? 0.207 -7.435 -6.973 1.00 91.06 110 GLY A O 1
ATOM 806 N N . GLY A 1 111 ? -0.691 -9.229 -5.982 1.00 91.12 111 GLY A N 1
ATOM 807 C CA . GLY A 1 111 ? 0.283 -10.188 -6.517 1.00 91.12 111 GLY A CA 1
ATOM 808 C C . GLY A 1 111 ? 0.404 -10.170 -8.045 1.00 91.12 111 GLY A C 1
ATOM 809 O O . GLY A 1 111 ? 1.458 -10.479 -8.588 1.00 91.12 111 GLY A O 1
ATOM 810 N N . HIS A 1 112 ? -0.623 -9.702 -8.759 1.00 91.94 112 HIS A N 1
ATOM 811 C CA . HIS A 1 112 ? -0.584 -9.514 -10.213 1.00 91.94 112 HIS A CA 1
ATOM 812 C C . HIS A 1 112 ? 0.461 -8.481 -10.687 1.00 91.94 112 HIS A C 1
ATOM 814 O O . HIS A 1 112 ? 0.862 -8.516 -11.853 1.00 91.94 112 HIS A O 1
ATOM 820 N N . LEU A 1 113 ? 0.914 -7.583 -9.806 1.00 91.75 113 LEU A N 1
ATOM 821 C CA . LEU A 1 113 ? 1.995 -6.628 -10.074 1.00 91.75 113 LEU A CA 1
ATOM 822 C C . LEU A 1 113 ? 3.386 -7.204 -9.769 1.00 91.75 113 LEU A C 1
ATOM 824 O O . LEU A 1 113 ? 4.391 -6.636 -10.195 1.00 91.75 113 LEU A O 1
ATOM 828 N N . ALA A 1 114 ? 3.471 -8.328 -9.049 1.00 92.88 114 ALA A N 1
ATOM 829 C CA . ALA A 1 114 ? 4.733 -8.985 -8.736 1.00 92.88 114 ALA A CA 1
ATOM 830 C C . ALA A 1 114 ? 5.232 -9.794 -9.940 1.00 92.88 114 ALA A C 1
ATOM 832 O O . ALA A 1 114 ? 4.992 -10.995 -10.081 1.00 92.88 114 ALA A O 1
ATOM 833 N N . LYS A 1 115 ? 5.911 -9.102 -10.854 1.00 90.88 115 LYS A N 1
ATOM 834 C CA . LYS A 1 115 ? 6.502 -9.687 -12.055 1.00 90.88 115 LYS A CA 1
ATOM 835 C C . LYS A 1 115 ? 7.795 -8.968 -12.429 1.00 90.88 115 LYS A C 1
ATOM 837 O O . LYS A 1 115 ? 8.053 -7.835 -12.025 1.00 90.88 115 LYS A O 1
ATOM 842 N N . THR A 1 116 ? 8.608 -9.627 -13.246 1.00 89.38 116 THR A N 1
ATOM 843 C CA . THR A 1 116 ? 9.709 -8.983 -13.962 1.00 89.38 116 THR A CA 1
ATOM 844 C C . THR A 1 116 ? 9.204 -8.327 -15.245 1.00 89.38 116 THR A C 1
ATOM 846 O O . THR A 1 116 ? 8.668 -8.990 -16.136 1.00 89.38 116 THR A O 1
ATOM 849 N N . TYR A 1 117 ? 9.421 -7.022 -15.350 1.00 88.00 117 TYR A N 1
ATOM 850 C CA . TYR A 1 117 ? 9.129 -6.192 -16.506 1.00 88.00 117 TYR A CA 1
ATOM 851 C C . TYR A 1 117 ? 10.414 -5.946 -17.297 1.00 88.00 117 TYR A C 1
ATOM 853 O O . TYR A 1 117 ? 11.417 -5.446 -16.786 1.00 88.00 117 TYR A O 1
ATOM 861 N N . LEU A 1 118 ? 10.387 -6.315 -18.574 1.00 86.38 118 LEU A N 1
ATOM 862 C CA . LEU A 1 118 ? 11.477 -6.079 -19.511 1.00 86.38 118 LEU A CA 1
ATOM 863 C C . LEU A 1 118 ? 11.059 -4.942 -20.439 1.00 86.38 118 LEU A C 1
ATOM 865 O O . LEU A 1 118 ? 10.232 -5.133 -21.324 1.00 86.38 118 LEU A O 1
ATOM 869 N N . PHE A 1 119 ? 11.624 -3.756 -20.225 1.00 80.75 119 PHE A N 1
ATOM 870 C CA . PHE A 1 119 ? 11.332 -2.577 -21.049 1.00 80.75 119 PHE A CA 1
ATOM 871 C C . PHE A 1 119 ? 12.222 -2.485 -22.298 1.00 80.75 119 PHE A C 1
ATOM 873 O O . PHE A 1 119 ? 11.948 -1.705 -23.208 1.00 80.75 119 PHE A O 1
ATOM 880 N N . ARG A 1 120 ? 13.282 -3.303 -22.373 1.00 76.38 120 ARG A N 1
ATOM 881 C CA . ARG A 1 120 ? 14.144 -3.411 -23.558 1.00 76.38 120 ARG A CA 1
ATOM 882 C C . ARG A 1 120 ? 13.523 -4.383 -24.561 1.00 76.38 120 ARG A C 1
ATOM 884 O O . ARG A 1 120 ? 12.993 -5.420 -24.171 1.00 76.38 120 ARG A O 1
ATOM 891 N N . GLY A 1 121 ? 13.660 -4.096 -25.854 1.00 66.31 121 GLY A N 1
ATOM 892 C CA . GLY A 1 121 ? 13.351 -5.078 -26.890 1.00 66.31 121 GLY A CA 1
ATOM 893 C C . GLY A 1 121 ? 14.276 -6.288 -26.762 1.00 66.31 121 GLY A C 1
ATOM 894 O O . GLY A 1 121 ? 15.500 -6.130 -26.724 1.00 66.31 121 GLY A O 1
ATOM 895 N N . SER A 1 122 ? 13.706 -7.494 -26.707 1.00 57.94 122 SER A N 1
ATOM 896 C CA . SER A 1 122 ? 14.485 -8.705 -26.956 1.00 57.94 122 SER A CA 1
ATOM 897 C C . SER A 1 122 ? 14.929 -8.645 -28.411 1.00 57.94 122 SER A C 1
ATOM 899 O O . SER A 1 122 ? 14.129 -8.811 -29.331 1.00 57.94 122 SER A O 1
ATOM 901 N N . ARG A 1 123 ? 16.198 -8.314 -28.636 1.00 48.22 123 ARG A N 1
ATOM 902 C CA . ARG A 1 123 ? 16.842 -8.548 -29.926 1.00 48.22 123 ARG A CA 1
ATOM 903 C C . ARG A 1 123 ? 16.641 -10.029 -30.235 1.00 48.22 123 ARG A C 1
ATOM 905 O O . ARG A 1 123 ? 17.095 -10.871 -29.468 1.00 48.22 123 ARG A O 1
ATOM 912 N N . ILE A 1 124 ? 15.925 -10.332 -31.317 1.00 54.28 124 ILE A N 1
ATOM 913 C CA . ILE A 1 124 ? 15.963 -11.656 -31.932 1.00 54.28 124 ILE A CA 1
ATOM 914 C C . ILE A 1 124 ? 17.428 -11.913 -32.283 1.00 54.28 124 ILE A C 1
ATOM 916 O O . ILE A 1 124 ? 17.965 -11.335 -33.226 1.00 54.28 124 ILE A O 1
ATOM 920 N N . SER A 1 125 ? 18.103 -12.691 -31.441 1.00 51.62 125 SER A N 1
ATOM 921 C CA . SER A 1 125 ? 19.359 -13.331 -31.799 1.00 51.62 125 SER A CA 1
ATOM 922 C C . SER A 1 125 ? 19.016 -14.347 -32.877 1.00 51.62 125 SER A C 1
ATOM 924 O O . SER A 1 125 ? 18.416 -15.380 -32.582 1.00 51.62 125 SER A O 1
ATOM 926 N N . PHE A 1 126 ? 19.301 -13.973 -34.122 1.00 45.62 126 PHE A N 1
ATOM 927 C CA . PHE A 1 126 ? 19.443 -14.923 -35.217 1.00 45.62 126 PHE A CA 1
ATOM 928 C C . PHE A 1 126 ? 20.627 -15.851 -34.940 1.00 45.62 126 PHE A C 1
ATOM 930 O O . PHE A 1 126 ? 21.606 -15.374 -34.313 1.00 45.62 126 PHE A O 1
#

Secondary structure (DSSP, 8-state):
-------PPPHHHHHHHHHHHHHHHHHHHHHHHHHHHHHHHHHHHHHHHHHHHHHHHHHHHHSS---TTS-HHHHH--SEEEE---TT--EEEEE-TTSSGGGTTHHHHHGGG-SEE--S------

pLDDT: mean 87.13, std 11.13, range [45.62, 96.06]

Sequence (126 aa):
MKGRESSAFSMIELIFMIIMLGILAAFAIPKLSATRDDAMLSTDIWNMATCIEDAAAWYTARGTDLSAGDSKSCNAVKCYNITYSTGGAGFTVATNPSAATFCSDIDSVGGHLAKTYLFRGSRISF

Radius of gyration: 25.46 Å; chains: 1; bounding box: 48×59×72 Å